Protein AF-A0A658NNI3-F1 (afdb_monomer_lite)

Structure (mmCIF, N/CA/C/O backbone):
data_AF-A0A658NNI3-F1
#
_entry.id   AF-A0A658NNI3-F1
#
loop_
_atom_site.group_PDB
_atom_site.id
_atom_site.type_symbol
_atom_site.label_atom_id
_atom_site.label_alt_id
_atom_site.label_comp_id
_atom_site.label_asym_id
_atom_site.label_entity_id
_atom_site.label_seq_id
_atom_site.pdbx_PDB_ins_code
_atom_site.Cartn_x
_atom_site.Cartn_y
_atom_site.Cartn_z
_atom_site.occupancy
_atom_site.B_iso_or_equiv
_atom_site.auth_seq_id
_atom_site.auth_comp_id
_atom_site.auth_asym_id
_atom_site.auth_atom_id
_atom_site.pdbx_PDB_model_num
ATOM 1 N N . ASN A 1 1 ? -27.980 -1.060 13.198 1.00 40.25 1 ASN A N 1
ATOM 2 C CA . ASN A 1 1 ? -27.308 -2.366 13.330 1.00 40.25 1 ASN A CA 1
ATOM 3 C C . ASN A 1 1 ? -26.743 -2.713 11.956 1.00 40.25 1 ASN A C 1
ATOM 5 O O . ASN A 1 1 ? -27.451 -3.328 11.170 1.00 40.25 1 ASN A O 1
ATOM 9 N N . LEU A 1 2 ? -25.571 -2.174 11.594 1.00 48.50 2 LEU A N 1
ATOM 10 C CA . LEU A 1 2 ? -24.891 -2.568 10.353 1.00 48.50 2 LEU A CA 1
ATOM 11 C C . LEU A 1 2 ? -24.102 -3.843 10.660 1.00 48.50 2 LEU A C 1
ATOM 13 O O . LEU A 1 2 ? -23.352 -3.877 11.632 1.00 48.50 2 LEU A O 1
ATOM 17 N N . ALA A 1 3 ? -24.319 -4.894 9.873 1.00 49.25 3 ALA A N 1
ATOM 18 C CA . ALA A 1 3 ? -23.484 -6.088 9.916 1.00 49.25 3 ALA A CA 1
ATOM 19 C C . ALA A 1 3 ? -22.019 -5.704 9.622 1.00 49.25 3 ALA A C 1
ATOM 21 O O . ALA A 1 3 ? -21.806 -4.763 8.853 1.00 49.25 3 ALA A O 1
ATOM 22 N N . PRO A 1 4 ? -21.017 -6.396 10.199 1.00 53.72 4 PRO A N 1
ATOM 23 C CA . PRO A 1 4 ? -19.621 -6.123 9.879 1.00 53.72 4 PRO A CA 1
ATOM 24 C C . PRO A 1 4 ? -19.417 -6.277 8.370 1.00 53.72 4 PRO A C 1
ATOM 26 O O . PRO A 1 4 ? -19.784 -7.306 7.793 1.00 53.72 4 PRO A O 1
ATOM 29 N N . ALA A 1 5 ? -18.873 -5.238 7.734 1.00 54.84 5 ALA A N 1
ATOM 30 C CA . ALA A 1 5 ? -18.475 -5.293 6.340 1.00 54.84 5 ALA A CA 1
ATOM 31 C C . ALA A 1 5 ? -17.402 -6.379 6.217 1.00 54.84 5 ALA A C 1
ATOM 33 O O . ALA A 1 5 ? -16.273 -6.235 6.677 1.00 54.84 5 ALA A O 1
ATOM 34 N N . THR A 1 6 ? -17.778 -7.524 5.657 1.00 56.75 6 THR A N 1
ATOM 35 C CA . THR A 1 6 ? -16.796 -8.524 5.258 1.00 56.75 6 THR A CA 1
ATOM 36 C C . THR A 1 6 ? -16.121 -7.965 4.019 1.00 56.75 6 THR A C 1
ATOM 38 O O . THR A 1 6 ? -16.785 -7.742 3.004 1.00 56.75 6 THR A O 1
ATOM 41 N N . ALA A 1 7 ? -14.822 -7.669 4.119 1.00 57.47 7 ALA A N 1
ATOM 42 C CA . ALA A 1 7 ? -14.037 -7.220 2.978 1.00 57.47 7 ALA A CA 1
ATOM 43 C C . ALA A 1 7 ? -14.260 -8.218 1.839 1.00 57.47 7 ALA A C 1
ATOM 45 O O . ALA A 1 7 ? -13.946 -9.405 1.965 1.00 57.47 7 ALA A O 1
ATOM 46 N N . ARG A 1 8 ? -14.890 -7.766 0.752 1.00 58.84 8 ARG A N 1
ATOM 47 C CA . ARG A 1 8 ? -15.158 -8.644 -0.381 1.00 58.84 8 ARG A CA 1
ATOM 48 C C . ARG A 1 8 ? -13.802 -8.956 -1.009 1.00 58.84 8 ARG A C 1
ATOM 50 O O . ARG A 1 8 ? -13.132 -8.003 -1.405 1.00 58.84 8 ARG A O 1
ATOM 57 N N . PRO A 1 9 ? -13.386 -10.231 -1.118 1.00 58.91 9 PRO A N 1
ATOM 58 C CA . PRO A 1 9 ? -12.117 -10.539 -1.747 1.00 58.91 9 PRO A CA 1
ATOM 59 C C . PRO A 1 9 ? -12.159 -10.018 -3.183 1.00 58.91 9 PRO A C 1
ATOM 61 O O . PRO A 1 9 ? -12.936 -10.489 -4.018 1.00 58.91 9 PRO A O 1
ATOM 64 N N . VAL A 1 10 ? -11.368 -8.982 -3.444 1.00 63.19 10 VAL A N 1
ATOM 65 C CA . VAL A 1 10 ? -11.050 -8.548 -4.797 1.00 63.19 10 VAL A CA 1
ATOM 66 C C . VAL A 1 10 ? -10.084 -9.585 -5.342 1.00 63.19 10 VAL A C 1
ATOM 68 O O . VAL A 1 10 ? -9.109 -9.942 -4.681 1.00 63.19 10 VAL A O 1
ATOM 71 N N . ALA A 1 11 ? -10.391 -10.116 -6.527 1.00 66.50 11 ALA A N 1
ATOM 72 C CA . ALA A 1 11 ? -9.442 -10.954 -7.240 1.00 66.50 11 ALA A CA 1
ATOM 73 C C . ALA A 1 11 ? -8.116 -10.193 -7.332 1.00 66.50 11 ALA A C 1
ATOM 75 O O . ALA A 1 11 ? -8.123 -9.015 -7.697 1.00 66.50 11 ALA A O 1
ATOM 76 N N . ALA A 1 12 ? -7.013 -10.847 -6.960 1.00 66.62 12 ALA A N 1
ATOM 77 C CA . ALA A 1 12 ? -5.703 -10.217 -7.003 1.00 66.62 12 ALA A CA 1
ATOM 78 C C . ALA A 1 12 ? -5.498 -9.596 -8.397 1.00 66.62 12 ALA A C 1
ATOM 80 O O . ALA A 1 12 ? -5.748 -10.281 -9.397 1.00 66.62 12 ALA A O 1
ATOM 81 N N . PRO A 1 13 ? -5.117 -8.310 -8.482 1.00 70.88 13 PRO A N 1
ATOM 82 C CA . PRO A 1 13 ? -4.929 -7.663 -9.769 1.00 70.88 13 PRO A CA 1
ATOM 83 C C . PRO A 1 13 ? -3.857 -8.412 -10.565 1.00 70.88 13 PRO A C 1
ATOM 85 O O . PRO A 1 13 ? -2.870 -8.894 -10.004 1.00 70.88 13 PRO A O 1
ATOM 88 N N . GLU A 1 14 ? -4.046 -8.523 -11.880 1.00 80.94 14 GLU A N 1
ATOM 89 C CA . GLU A 1 14 ? -3.029 -9.138 -12.728 1.00 80.94 14 GLU A CA 1
ATOM 90 C C . GLU A 1 14 ? -1.737 -8.318 -12.680 1.00 80.94 14 GLU A C 1
ATOM 92 O O . GLU A 1 14 ? -1.739 -7.107 -12.901 1.00 80.94 14 GLU A O 1
ATOM 97 N N . VAL A 1 15 ? -0.611 -8.992 -12.438 1.00 83.88 15 VAL A N 1
ATOM 98 C CA . VAL A 1 15 ? 0.709 -8.359 -12.497 1.00 83.88 15 VAL A CA 1
ATOM 99 C C . VAL A 1 15 ? 1.003 -7.963 -13.953 1.00 83.88 15 VAL A C 1
ATOM 101 O O . VAL A 1 15 ? 1.050 -8.855 -14.820 1.00 83.88 15 VAL A O 1
ATOM 104 N N . PRO A 1 16 ? 1.251 -6.668 -14.246 1.00 84.94 16 PRO A N 1
ATOM 105 C CA . PRO A 1 16 ? 1.592 -6.213 -15.590 1.00 84.94 16 PRO A CA 1
ATOM 106 C C . PRO A 1 16 ? 2.805 -6.962 -16.135 1.00 84.94 16 PRO A C 1
ATOM 108 O O . PRO A 1 16 ? 3.771 -7.191 -15.406 1.00 84.94 16 PRO A O 1
ATOM 111 N N . ALA A 1 17 ? 2.787 -7.321 -17.423 1.00 85.44 17 ALA A N 1
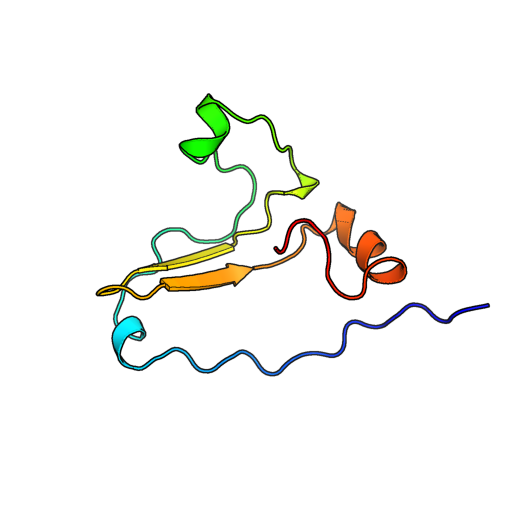ATOM 112 C CA . ALA A 1 17 ? 3.849 -8.121 -18.040 1.00 85.44 17 ALA A CA 1
ATOM 113 C C . ALA A 1 17 ? 5.254 -7.528 -17.816 1.00 85.44 17 ALA A C 1
ATOM 115 O O . ALA A 1 17 ? 6.186 -8.267 -17.511 1.00 85.44 17 ALA A O 1
ATOM 116 N N . ALA A 1 18 ? 5.386 -6.198 -17.859 1.00 86.50 18 ALA A N 1
ATOM 117 C CA . ALA A 1 18 ? 6.642 -5.481 -17.623 1.00 86.50 18 ALA A CA 1
ATOM 118 C C . ALA A 1 18 ? 7.229 -5.666 -16.205 1.00 86.50 18 ALA A C 1
ATOM 120 O O . ALA A 1 18 ? 8.434 -5.477 -16.001 1.00 86.50 18 ALA A O 1
ATOM 121 N N . LEU A 1 19 ? 6.390 -6.041 -15.234 1.00 87.94 19 LEU A N 1
ATOM 122 C CA . LEU A 1 19 ? 6.737 -6.199 -13.820 1.00 87.94 19 LEU A CA 1
ATOM 123 C C . LEU A 1 19 ? 6.826 -7.665 -13.367 1.00 87.94 19 LEU A C 1
ATOM 125 O O . LEU A 1 19 ? 7.280 -7.921 -12.249 1.00 87.94 19 LEU A O 1
ATOM 129 N N . ARG A 1 20 ? 6.42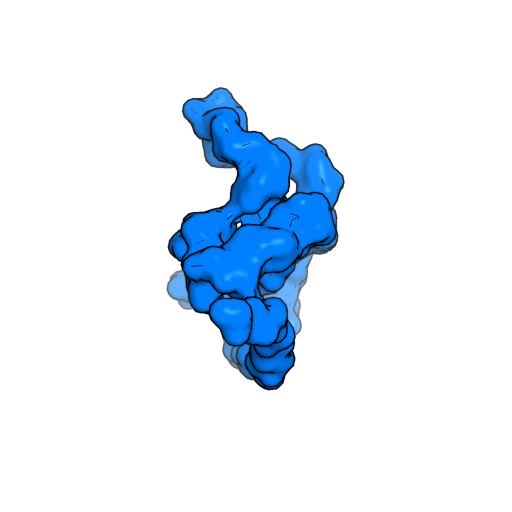6 -8.634 -14.202 1.00 87.12 20 ARG A N 1
ATOM 130 C CA . ARG A 1 20 ? 6.345 -10.060 -13.818 1.00 87.12 20 ARG A CA 1
ATOM 131 C C . ARG A 1 20 ? 7.687 -10.647 -13.390 1.00 87.12 20 ARG A C 1
ATOM 133 O O . ARG A 1 20 ? 7.756 -11.283 -12.341 1.00 87.12 20 ARG A O 1
ATOM 140 N N . ASP A 1 21 ? 8.744 -10.340 -14.131 1.00 87.12 21 ASP A N 1
ATOM 141 C CA . ASP A 1 21 ? 10.095 -10.849 -13.857 1.00 87.12 21 ASP A CA 1
ATOM 142 C C . ASP A 1 21 ? 10.917 -9.899 -12.971 1.00 87.12 21 ASP A C 1
ATOM 144 O O . ASP A 1 21 ? 12.107 -10.116 -12.736 1.00 87.12 21 ASP A O 1
ATOM 148 N N . ARG A 1 22 ? 10.305 -8.809 -12.483 1.00 85.44 22 ARG A N 1
ATOM 149 C CA . ARG A 1 22 ? 10.986 -7.848 -11.613 1.00 85.44 22 ARG A CA 1
ATOM 150 C C . ARG A 1 22 ? 11.048 -8.386 -10.184 1.00 85.44 22 ARG A C 1
ATOM 152 O O . ARG A 1 22 ? 10.038 -8.888 -9.686 1.00 85.44 22 ARG A O 1
ATOM 159 N N . PRO A 1 23 ? 12.201 -8.254 -9.504 1.00 83.56 23 PRO A N 1
ATOM 160 C CA . PRO A 1 23 ? 12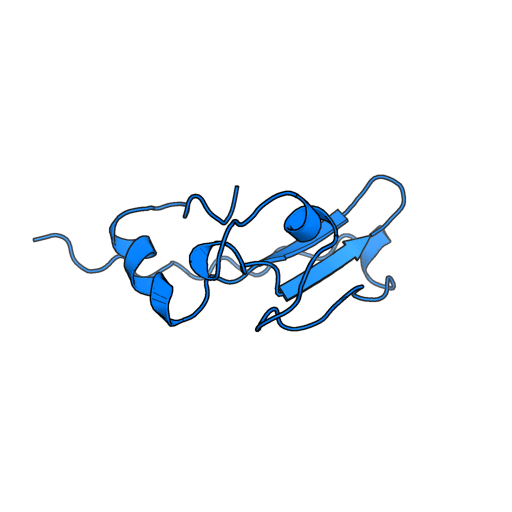.312 -8.648 -8.112 1.00 83.56 23 PRO A CA 1
ATOM 161 C C . PRO A 1 23 ? 11.395 -7.777 -7.254 1.00 83.56 23 PRO A C 1
ATOM 163 O O . PRO A 1 23 ? 11.268 -6.570 -7.478 1.00 83.56 23 PRO A O 1
ATOM 166 N N . VAL A 1 24 ? 10.775 -8.396 -6.255 1.00 83.69 24 VAL A N 1
ATOM 167 C CA . VAL A 1 24 ? 10.074 -7.664 -5.205 1.00 83.69 24 VAL A CA 1
ATOM 168 C C . VAL A 1 24 ? 11.140 -7.004 -4.328 1.00 83.69 24 VAL A C 1
ATOM 170 O O . VAL A 1 24 ? 12.008 -7.685 -3.784 1.00 83.69 24 VAL A O 1
ATOM 173 N N . ALA A 1 25 ? 11.105 -5.677 -4.229 1.00 77.00 25 ALA A N 1
ATOM 174 C CA . ALA A 1 25 ? 12.128 -4.886 -3.548 1.00 77.00 25 ALA A CA 1
ATOM 175 C C . ALA A 1 25 ? 12.179 -5.149 -2.032 1.00 77.00 25 ALA A C 1
ATOM 177 O O . ALA A 1 25 ? 13.230 -4.990 -1.414 1.00 77.00 25 ALA A O 1
ATOM 178 N N . PHE A 1 26 ? 11.061 -5.563 -1.432 1.00 70.94 26 PHE A N 1
ATOM 179 C CA . PHE A 1 26 ? 10.947 -5.914 -0.017 1.00 70.94 26 PHE A CA 1
ATOM 180 C C . PHE A 1 26 ? 9.744 -6.851 0.205 1.00 70.94 26 PHE A C 1
ATOM 182 O O . PHE A 1 26 ? 8.750 -6.705 -0.486 1.00 70.94 26 PHE A O 1
ATOM 189 N N . GLY A 1 27 ? 9.845 -7.833 1.112 1.00 61.41 27 GLY A N 1
ATOM 190 C CA . GLY A 1 27 ? 8.731 -8.733 1.495 1.00 61.41 27 GLY A CA 1
ATOM 191 C C . GLY A 1 27 ? 8.013 -8.267 2.769 1.00 61.41 27 GLY A C 1
ATOM 192 O O . GLY A 1 27 ? 8.407 -7.246 3.298 1.00 61.41 27 GLY A O 1
ATOM 193 N N . THR A 1 28 ? 7.015 -8.996 3.282 1.00 56.50 28 THR A N 1
ATOM 194 C CA . THR A 1 28 ? 6.120 -8.664 4.431 1.00 56.50 28 THR A CA 1
ATOM 195 C C . THR A 1 28 ? 6.556 -7.527 5.376 1.00 56.50 28 THR A C 1
ATOM 197 O O . THR A 1 28 ? 7.681 -7.538 5.897 1.00 56.50 28 THR A O 1
ATOM 200 N N . SER A 1 29 ? 5.643 -6.585 5.618 1.00 56.12 29 SER A N 1
ATOM 201 C CA . SER A 1 29 ? 5.873 -5.233 6.158 1.00 56.12 29 SER A CA 1
ATOM 202 C C . SER A 1 29 ? 6.441 -5.131 7.581 1.00 56.12 29 SER A C 1
ATOM 204 O O . SER A 1 29 ? 7.188 -4.197 7.863 1.00 56.12 29 SER A O 1
ATOM 206 N N . ALA A 1 30 ? 6.173 -6.105 8.457 1.00 56.34 30 ALA A N 1
ATOM 207 C CA . ALA A 1 30 ? 6.313 -5.929 9.906 1.00 56.34 30 ALA A CA 1
ATOM 208 C C . ALA A 1 30 ? 7.662 -5.328 10.374 1.00 56.34 30 ALA A C 1
ATOM 210 O O . ALA A 1 30 ? 8.683 -6.019 10.469 1.00 56.34 30 ALA A O 1
ATOM 211 N N . GLY A 1 31 ? 7.627 -4.043 10.755 1.00 56.97 31 GLY A N 1
ATOM 212 C CA . GLY A 1 31 ? 8.693 -3.367 11.504 1.00 56.97 31 GLY A CA 1
ATOM 213 C C . GLY A 1 31 ? 9.833 -2.785 10.665 1.00 56.97 31 GLY A C 1
ATOM 214 O O . GLY A 1 31 ? 10.937 -2.590 11.187 1.00 56.97 31 GLY A O 1
ATOM 215 N N . ARG A 1 32 ? 9.609 -2.514 9.376 1.00 65.56 32 ARG A N 1
ATOM 216 C CA . ARG A 1 32 ? 10.632 -1.927 8.501 1.00 65.56 32 ARG A CA 1
ATOM 217 C C . ARG A 1 32 ? 10.625 -0.399 8.599 1.00 65.56 32 ARG A C 1
ATOM 219 O O . ARG A 1 32 ? 9.569 0.201 8.658 1.00 65.56 32 ARG A O 1
ATOM 226 N N . ARG A 1 33 ? 11.814 0.223 8.595 1.00 64.19 33 ARG A N 1
ATOM 227 C CA . ARG A 1 33 ? 11.953 1.685 8.489 1.00 64.19 33 ARG A CA 1
ATOM 228 C C . ARG A 1 33 ? 12.235 2.098 7.058 1.00 64.19 33 ARG A C 1
ATOM 230 O O . ARG A 1 33 ? 13.348 1.898 6.567 1.00 64.19 33 ARG A O 1
ATOM 237 N N . MET A 1 34 ? 11.249 2.691 6.406 1.00 69.12 34 MET A N 1
ATOM 238 C CA . MET A 1 34 ? 11.416 3.285 5.086 1.00 69.12 34 MET A CA 1
ATOM 239 C C . MET A 1 34 ? 12.214 4.601 5.174 1.00 69.12 34 MET A C 1
ATOM 241 O O . MET A 1 34 ? 12.151 5.289 6.195 1.00 69.12 34 MET A O 1
ATOM 245 N N . PRO A 1 35 ? 12.950 5.017 4.123 1.00 68.88 35 PRO A N 1
ATOM 246 C CA . PRO A 1 35 ? 13.652 6.306 4.112 1.00 68.88 35 PRO A CA 1
ATOM 247 C C . PRO A 1 35 ? 12.744 7.500 4.446 1.00 68.88 35 PRO A C 1
ATOM 249 O O . PRO A 1 35 ? 13.175 8.454 5.090 1.00 68.88 35 PRO A O 1
ATOM 252 N N . GLN A 1 36 ? 11.470 7.422 4.056 1.00 67.25 36 GLN A N 1
ATOM 253 C CA . GLN A 1 36 ? 10.438 8.412 4.359 1.00 67.25 36 GLN A CA 1
ATOM 254 C C . GLN A 1 36 ? 10.216 8.567 5.872 1.00 67.25 36 GLN A C 1
ATOM 256 O O . GLN A 1 36 ? 9.948 9.671 6.346 1.00 67.25 36 GLN A O 1
ATOM 261 N N . GLU A 1 37 ? 10.402 7.500 6.652 1.00 70.88 37 GLU A N 1
ATOM 262 C CA . GLU A 1 37 ? 10.205 7.520 8.102 1.00 70.88 37 GLU A CA 1
ATOM 263 C C . GLU A 1 37 ? 11.301 8.258 8.869 1.00 70.88 37 GLU A C 1
ATOM 265 O O . GLU A 1 37 ? 11.128 8.596 10.043 1.00 70.88 37 GLU A O 1
ATOM 270 N N . ALA A 1 38 ? 12.428 8.554 8.214 1.00 73.12 38 ALA A N 1
ATOM 271 C CA . ALA A 1 38 ? 13.455 9.415 8.791 1.00 73.12 38 ALA A CA 1
ATOM 272 C C . ALA A 1 38 ? 12.906 10.820 9.093 1.00 73.12 38 ALA A C 1
ATOM 274 O O . ALA A 1 38 ? 13.342 11.457 10.050 1.00 73.12 38 ALA A O 1
ATOM 275 N N . ASN A 1 39 ? 11.921 11.269 8.307 1.00 77.94 39 ASN A N 1
ATOM 276 C CA . ASN A 1 39 ? 11.323 12.598 8.416 1.00 77.94 39 ASN A CA 1
ATOM 277 C C . ASN A 1 39 ? 9.841 12.565 8.829 1.00 77.94 39 ASN A C 1
ATOM 279 O O . ASN A 1 39 ? 9.308 13.593 9.241 1.00 77.94 39 ASN A O 1
ATOM 283 N N . LEU A 1 40 ? 9.171 11.410 8.737 1.00 78.38 40 LEU A N 1
ATOM 284 C CA . LEU A 1 40 ? 7.737 11.254 9.001 1.00 78.38 40 LEU A CA 1
ATOM 28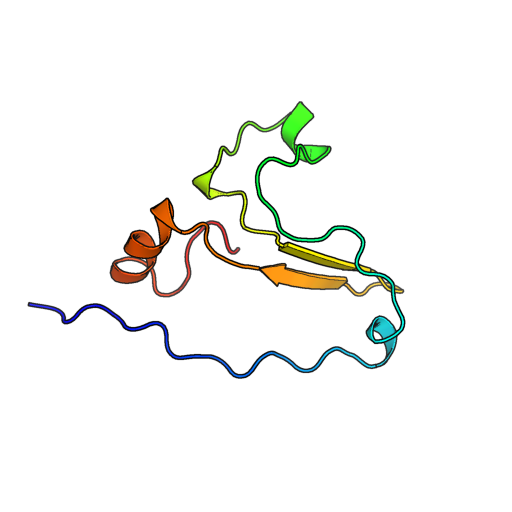5 C C . LEU A 1 40 ? 7.480 10.084 9.955 1.00 78.38 40 LEU A C 1
ATOM 287 O O . LEU A 1 40 ? 7.801 8.939 9.668 1.00 78.38 40 LEU A O 1
ATOM 291 N N . ARG A 1 41 ? 6.851 10.345 11.102 1.00 77.62 41 ARG A N 1
ATOM 292 C CA . ARG A 1 41 ? 6.451 9.286 12.041 1.00 77.62 41 ARG A CA 1
ATOM 293 C C . ARG A 1 41 ? 5.003 8.887 11.785 1.00 77.62 41 ARG A C 1
ATOM 295 O O . ARG A 1 41 ? 4.125 9.300 12.533 1.00 77.62 41 ARG A O 1
ATOM 302 N N . PHE A 1 42 ? 4.760 8.113 10.729 1.00 79.19 42 PHE A N 1
ATOM 303 C CA . PHE A 1 42 ? 3.409 7.632 10.418 1.00 79.19 42 PHE A CA 1
ATOM 304 C C . PHE A 1 42 ? 2.884 6.672 11.499 1.00 79.19 42 PHE A C 1
ATOM 306 O O . PHE A 1 42 ? 1.775 6.835 11.995 1.00 79.19 42 PHE A O 1
ATOM 313 N N . GLY A 1 43 ? 3.718 5.724 11.939 1.00 85.31 43 GLY A N 1
ATOM 314 C CA . GLY A 1 43 ? 3.363 4.739 12.962 1.00 85.31 43 GLY A CA 1
ATOM 315 C C . GLY A 1 43 ? 2.735 3.459 12.391 1.00 85.31 43 GLY A C 1
ATOM 316 O O . GLY A 1 43 ? 2.478 3.371 11.193 1.00 85.31 43 GLY A O 1
ATOM 317 N N . PRO A 1 44 ? 2.474 2.454 13.248 1.00 85.19 44 PRO A N 1
ATOM 318 C CA . PRO A 1 44 ? 2.172 1.082 12.823 1.00 85.19 44 PRO A CA 1
ATOM 319 C C . PRO A 1 44 ? 0.879 0.938 12.011 1.00 85.19 44 PRO A C 1
ATOM 321 O O . PRO A 1 44 ? 0.744 -0.016 11.259 1.00 85.19 44 PRO A O 1
ATOM 324 N N . ARG A 1 45 ? -0.064 1.884 12.118 1.00 87.81 45 ARG A N 1
ATOM 325 C CA . ARG A 1 45 ? -1.304 1.884 11.320 1.00 87.81 45 ARG A CA 1
ATOM 326 C C . ARG A 1 45 ? -1.061 2.145 9.822 1.00 87.81 45 ARG A C 1
ATOM 328 O O . ARG A 1 45 ? -1.901 1.785 9.006 1.00 87.81 45 ARG A O 1
ATOM 335 N N . TRP A 1 46 ? 0.076 2.738 9.460 1.00 87.38 46 TRP A N 1
ATOM 336 C CA . TRP A 1 46 ? 0.455 3.039 8.073 1.00 87.38 46 TRP A CA 1
ATOM 337 C C . TRP A 1 46 ? 1.494 2.059 7.506 1.00 87.38 46 TRP A C 1
ATOM 339 O O . TRP A 1 46 ? 1.947 2.243 6.380 1.00 87.38 46 TRP A O 1
ATOM 349 N N . ASP A 1 47 ? 1.858 1.009 8.251 1.00 86.00 47 ASP A N 1
ATOM 350 C CA . ASP A 1 47 ? 2.792 -0.039 7.806 1.00 86.00 47 ASP A CA 1
ATOM 351 C C . ASP A 1 47 ? 2.087 -1.066 6.898 1.00 86.00 47 ASP A C 1
ATOM 353 O O . ASP A 1 47 ? 2.020 -2.259 7.194 1.00 86.00 47 ASP A O 1
ATOM 357 N N . VAL A 1 48 ? 1.469 -0.573 5.818 1.00 87.38 48 VAL A N 1
ATOM 358 C CA . VAL A 1 48 ? 0.573 -1.363 4.956 1.00 87.38 48 VAL A CA 1
ATOM 359 C C . VAL A 1 48 ? 1.266 -2.022 3.763 1.00 87.38 48 VAL A C 1
ATOM 361 O O . VAL A 1 48 ? 0.631 -2.721 2.984 1.00 87.38 48 VAL A O 1
ATOM 364 N N . LEU A 1 49 ? 2.551 -1.741 3.547 1.00 85.81 49 LEU A N 1
ATOM 365 C CA . LEU A 1 49 ? 3.251 -2.059 2.307 1.00 85.81 49 LEU A CA 1
ATOM 366 C C . LEU A 1 49 ? 4.051 -3.364 2.441 1.00 85.81 49 LEU A C 1
ATOM 368 O O . LEU A 1 49 ? 5.148 -3.380 3.000 1.00 85.81 49 LEU A O 1
ATOM 372 N N . ASP A 1 50 ? 3.518 -4.452 1.887 1.00 85.81 50 ASP A N 1
ATOM 373 C CA . ASP A 1 50 ? 4.125 -5.787 1.947 1.00 85.81 50 ASP A CA 1
ATOM 374 C C . ASP A 1 50 ? 5.143 -6.041 0.843 1.00 85.81 50 ASP A C 1
ATOM 376 O O . ASP A 1 50 ? 6.107 -6.779 1.050 1.00 85.81 50 ASP A O 1
ATOM 380 N N . GLY A 1 51 ? 4.932 -5.440 -0.326 1.00 86.44 51 GLY A N 1
ATOM 381 C CA . GLY A 1 51 ? 5.766 -5.682 -1.492 1.00 86.44 51 GLY A CA 1
ATOM 382 C C . GLY A 1 51 ? 5.697 -4.570 -2.516 1.00 86.44 51 GLY A C 1
ATOM 383 O O . GLY A 1 51 ? 4.690 -3.884 -2.648 1.00 86.44 51 GLY A O 1
ATOM 384 N N . LEU A 1 52 ? 6.791 -4.380 -3.251 1.00 88.19 52 LEU A N 1
ATOM 385 C CA . LEU A 1 52 ? 6.846 -3.423 -4.349 1.00 88.19 52 LEU A CA 1
ATOM 386 C C . LEU A 1 52 ? 7.716 -3.953 -5.477 1.00 88.19 52 LEU A C 1
ATOM 388 O O . LEU A 1 52 ? 8.878 -4.309 -5.276 1.00 88.19 52 LEU A O 1
ATOM 392 N N . ARG A 1 53 ? 7.161 -3.953 -6.682 1.00 90.88 53 ARG A N 1
ATOM 393 C CA . ARG A 1 53 ? 7.883 -4.180 -7.933 1.00 90.88 53 ARG A CA 1
ATOM 394 C C . ARG A 1 53 ? 7.989 -2.853 -8.659 1.00 90.88 53 ARG A C 1
ATOM 396 O O . ARG A 1 53 ? 6.984 -2.175 -8.848 1.00 90.88 53 ARG A O 1
ATOM 403 N N . LEU A 1 54 ? 9.197 -2.502 -9.081 1.00 89.19 54 LEU A N 1
ATOM 404 C CA . LEU A 1 54 ? 9.477 -1.274 -9.820 1.00 89.19 54 LEU A CA 1
ATOM 405 C C . LEU A 1 54 ? 9.927 -1.614 -11.242 1.00 89.19 54 LEU A C 1
ATOM 407 O O . LEU A 1 54 ? 10.727 -2.529 -11.463 1.00 89.19 54 LEU A O 1
ATOM 411 N N . GLY A 1 55 ? 9.405 -0.866 -12.205 1.00 86.00 55 GLY A N 1
ATOM 412 C CA . GLY A 1 55 ? 9.692 -0.992 -13.626 1.00 86.00 55 GLY A CA 1
ATOM 413 C C . GLY A 1 55 ? 9.933 0.365 -14.271 1.00 86.00 55 GLY A C 1
ATOM 414 O O . GLY A 1 55 ? 10.109 1.383 -13.603 1.00 86.00 55 GLY A O 1
ATOM 415 N N . ASN A 1 56 ? 9.968 0.377 -15.601 1.00 85.88 56 ASN A N 1
ATOM 416 C CA . ASN A 1 56 ? 10.245 1.586 -16.366 1.00 85.88 56 ASN A CA 1
ATOM 417 C C . ASN A 1 56 ? 9.035 2.537 -16.359 1.00 85.88 56 ASN A C 1
ATOM 419 O O . ASN A 1 56 ? 8.199 2.470 -17.253 1.00 85.88 56 ASN A O 1
ATOM 423 N N . GLY A 1 57 ? 8.945 3.396 -15.340 1.00 88.81 57 GLY A N 1
ATOM 424 C CA . GLY A 1 57 ? 7.830 4.335 -15.156 1.00 88.81 57 GLY A CA 1
ATOM 425 C C . GLY A 1 57 ? 6.574 3.717 -14.533 1.00 88.81 57 GLY A C 1
ATOM 426 O O . GLY A 1 57 ? 5.553 4.389 -14.439 1.00 88.81 57 GLY A O 1
ATOM 427 N N . GLU A 1 58 ? 6.650 2.464 -14.085 1.00 89.06 58 GLU A N 1
ATOM 428 C CA . GLU A 1 58 ? 5.536 1.722 -13.493 1.00 89.06 58 GLU A CA 1
ATOM 429 C C . GLU A 1 58 ? 5.947 1.113 -12.151 1.00 89.06 58 GLU A C 1
ATOM 431 O O . GLU A 1 58 ? 7.111 0.754 -11.942 1.00 89.06 58 GLU A O 1
ATOM 436 N N . ALA A 1 59 ? 4.976 0.956 -11.255 1.00 88.62 59 ALA A N 1
ATOM 437 C CA . ALA A 1 59 ? 5.151 0.288 -9.977 1.00 88.62 59 ALA A CA 1
ATOM 438 C C . ALA A 1 59 ? 3.922 -0.570 -9.658 1.00 88.62 59 ALA A C 1
ATOM 440 O O . ALA A 1 59 ? 2.798 -0.176 -9.965 1.00 88.62 59 ALA A O 1
ATOM 441 N N . LEU A 1 60 ? 4.135 -1.720 -9.020 1.00 90.12 60 LEU A N 1
ATOM 442 C CA . LEU A 1 60 ? 3.069 -2.543 -8.452 1.00 90.12 60 LEU A CA 1
ATOM 443 C C . LEU A 1 60 ? 3.351 -2.763 -6.971 1.00 90.12 60 LEU A C 1
ATOM 445 O O . LEU A 1 60 ? 4.377 -3.355 -6.632 1.00 90.12 60 LEU A O 1
ATOM 449 N N . ALA A 1 61 ? 2.445 -2.287 -6.121 1.00 88.69 61 ALA A N 1
ATOM 450 C CA . ALA A 1 61 ? 2.498 -2.464 -4.677 1.00 88.69 61 ALA A CA 1
ATOM 451 C C . ALA A 1 61 ? 1.536 -3.571 -4.226 1.00 88.69 61 ALA A C 1
ATOM 453 O O . ALA A 1 61 ? 0.398 -3.642 -4.689 1.00 88.69 61 ALA A O 1
ATOM 454 N N . GLU A 1 62 ? 2.000 -4.408 -3.306 1.00 86.69 62 GLU A N 1
ATOM 455 C CA . GLU A 1 62 ? 1.192 -5.361 -2.551 1.00 86.69 62 GLU A CA 1
ATOM 456 C C . GLU A 1 62 ? 0.937 -4.740 -1.179 1.00 86.69 62 GLU A C 1
ATOM 458 O O . GLU A 1 62 ? 1.887 -4.414 -0.462 1.00 86.69 62 GLU A O 1
ATOM 463 N N . LEU A 1 63 ? -0.337 -4.512 -0.857 1.00 86.69 63 LEU A N 1
ATOM 464 C CA . LEU A 1 63 ? -0.750 -3.815 0.354 1.00 86.69 63 LEU A CA 1
ATOM 465 C C . LEU A 1 63 ? -1.625 -4.716 1.226 1.00 86.69 63 LEU A C 1
ATOM 467 O O . LEU A 1 63 ? -2.553 -5.353 0.720 1.00 86.69 63 LEU A O 1
ATOM 471 N N . SER A 1 64 ? -1.388 -4.705 2.532 1.00 86.06 64 SER A N 1
ATOM 472 C CA . SER A 1 64 ? -2.266 -5.318 3.524 1.00 86.06 64 SER A CA 1
ATOM 473 C C . SER A 1 64 ? -2.417 -4.409 4.736 1.00 86.06 64 SER A C 1
ATOM 475 O O . SER A 1 64 ? -1.509 -3.675 5.113 1.00 86.06 64 SER A O 1
ATOM 477 N N . LEU A 1 65 ? -3.599 -4.425 5.349 1.00 87.88 65 LEU A N 1
ATOM 478 C CA . LEU A 1 65 ? -3.802 -3.708 6.599 1.00 87.88 65 LEU A CA 1
ATOM 479 C C . LEU A 1 65 ? -3.249 -4.571 7.742 1.00 87.88 65 LEU A C 1
ATOM 481 O O . LEU A 1 65 ? -3.637 -5.739 7.827 1.00 87.88 65 LEU A O 1
ATOM 485 N N . PRO A 1 66 ? -2.383 -4.044 8.630 1.00 87.25 66 PRO A N 1
ATOM 486 C CA . PRO A 1 66 ? -1.878 -4.841 9.737 1.00 87.25 66 PRO A CA 1
ATOM 487 C C . PRO A 1 66 ? -3.028 -5.347 10.609 1.00 87.25 66 PRO A C 1
ATOM 489 O O . PRO A 1 66 ? -3.957 -4.595 10.913 1.00 87.25 66 PRO A O 1
ATOM 492 N N . GLU A 1 67 ? -2.933 -6.606 11.047 1.00 87.75 67 GLU A N 1
ATOM 493 C CA . GLU A 1 67 ? -3.996 -7.326 11.767 1.00 87.75 67 GLU A CA 1
ATOM 494 C C . GLU A 1 67 ? -4.688 -6.501 12.875 1.00 87.75 67 GLU A C 1
ATOM 496 O O . GLU A 1 67 ? -5.922 -6.484 12.908 1.00 87.75 67 GLU A O 1
ATOM 501 N N . PRO A 1 68 ? -3.963 -5.740 13.733 1.00 89.75 68 PRO A N 1
ATOM 502 C CA . PRO A 1 68 ? -4.588 -4.946 14.794 1.00 89.75 68 PRO A CA 1
ATOM 503 C C . PRO A 1 68 ? -5.523 -3.826 14.312 1.00 89.75 68 PRO A C 1
ATOM 505 O O . PRO A 1 68 ? -6.297 -3.310 15.115 1.00 89.75 68 PRO A O 1
ATOM 508 N N . PHE A 1 69 ? -5.438 -3.422 13.042 1.00 89.50 69 PHE A N 1
ATOM 509 C CA . PHE A 1 69 ? -6.203 -2.310 12.468 1.00 89.50 69 PHE A CA 1
ATOM 510 C C . PHE A 1 69 ? -7.291 -2.769 11.494 1.00 89.50 69 PHE A C 1
ATOM 512 O O . PHE A 1 69 ? -8.025 -1.939 10.975 1.00 89.50 69 PHE A O 1
ATOM 519 N N . THR A 1 70 ? -7.465 -4.076 11.281 1.00 87.12 70 THR A N 1
ATOM 520 C CA . THR A 1 70 ? -8.517 -4.637 10.406 1.00 87.12 70 THR A CA 1
ATOM 521 C C . THR A 1 70 ? -9.932 -4.178 10.773 1.00 87.12 70 THR A C 1
ATOM 523 O O . THR A 1 70 ? -10.787 -4.074 9.897 1.00 87.12 70 THR A O 1
ATOM 526 N N . GLY A 1 71 ? -10.172 -3.831 12.043 1.00 88.38 71 GLY A N 1
ATOM 527 C CA . GLY A 1 71 ? -11.433 -3.249 12.511 1.0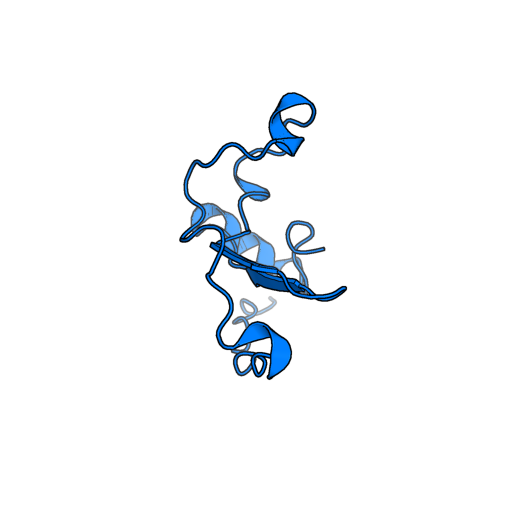0 88.38 71 GLY A CA 1
ATOM 528 C C . GLY A 1 71 ? -11.792 -1.907 11.859 1.00 88.38 71 GLY A C 1
ATOM 529 O O . GLY A 1 71 ? -12.977 -1.595 11.753 1.00 88.38 71 GLY A O 1
ATOM 530 N N . ASP A 1 72 ? -10.807 -1.158 11.353 1.00 89.56 72 ASP A N 1
ATOM 531 C CA . ASP A 1 72 ? -11.028 0.123 10.674 1.00 89.56 72 ASP A CA 1
ATOM 532 C C . ASP A 1 72 ? -11.828 -0.084 9.359 1.00 89.56 72 ASP A C 1
ATOM 534 O O . ASP A 1 72 ? -12.541 0.812 8.909 1.00 89.56 72 ASP A O 1
ATOM 538 N N . LEU A 1 73 ? -11.823 -1.297 8.784 1.00 86.62 73 LEU A N 1
ATOM 539 C CA . LEU A 1 73 ? -12.615 -1.661 7.595 1.00 86.62 73 LEU A CA 1
ATOM 540 C C . LEU A 1 73 ? -14.135 -1.683 7.837 1.00 86.62 73 LEU A C 1
ATOM 542 O O . LEU A 1 73 ? -14.908 -1.755 6.886 1.00 86.62 73 LEU A O 1
ATOM 546 N N . VAL A 1 74 ? -14.584 -1.637 9.095 1.00 87.31 74 VAL A N 1
ATOM 547 C CA . VAL A 1 74 ? -16.012 -1.481 9.422 1.00 87.31 74 VAL A CA 1
ATOM 548 C C . VAL A 1 74 ? -16.480 -0.045 9.170 1.00 87.31 74 VAL A C 1
ATOM 550 O O . VAL A 1 74 ? -17.652 0.173 8.864 1.00 87.31 74 VAL A O 1
ATOM 553 N N . GLU A 1 75 ? -15.578 0.926 9.311 1.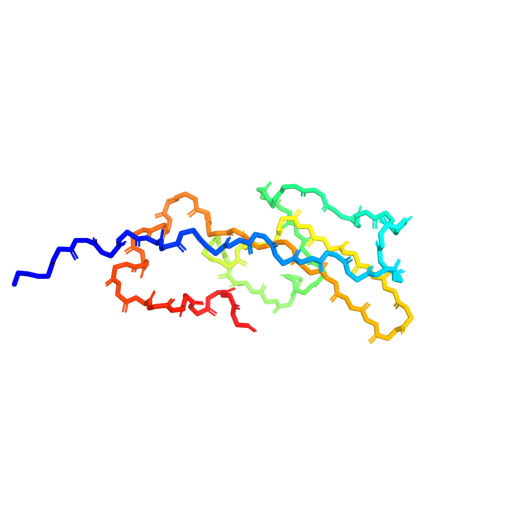00 87.81 75 GLU A N 1
ATOM 554 C CA . GLU A 1 75 ? -15.867 2.356 9.175 1.00 87.81 75 GLU A CA 1
ATOM 555 C C . GLU A 1 75 ? -15.447 2.903 7.805 1.00 87.81 75 GLU A C 1
ATOM 557 O O . GLU A 1 75 ? -16.103 3.799 7.271 1.00 87.81 75 GLU A O 1
ATOM 562 N N . PHE A 1 76 ? -14.388 2.344 7.214 1.00 85.19 76 PHE A N 1
ATOM 563 C CA . PHE A 1 76 ? -13.818 2.816 5.957 1.00 85.19 76 PHE A CA 1
ATOM 564 C C . PHE A 1 76 ? -13.894 1.747 4.864 1.00 85.19 76 PHE A C 1
ATOM 566 O O . PHE A 1 76 ? -13.187 0.743 4.922 1.00 85.19 76 PHE A O 1
ATOM 573 N N . ASP A 1 77 ? -14.659 2.023 3.802 1.00 83.69 77 ASP A N 1
ATOM 574 C CA . ASP A 1 77 ? -14.655 1.200 2.580 1.00 83.69 77 ASP A CA 1
ATOM 575 C C . ASP A 1 77 ? -13.259 1.149 1.927 1.00 83.69 77 ASP A C 1
ATOM 577 O O . ASP A 1 77 ? -12.874 0.151 1.316 1.00 83.69 77 ASP A O 1
ATOM 581 N N . LEU A 1 78 ? -12.486 2.231 2.078 1.00 83.25 78 LEU A N 1
ATOM 582 C CA . LEU A 1 78 ? -11.076 2.319 1.717 1.00 83.25 78 LEU A CA 1
ATOM 583 C C . LEU A 1 78 ? -10.309 2.963 2.871 1.00 83.25 78 LEU A C 1
ATOM 585 O O . LEU A 1 78 ? -10.473 4.150 3.156 1.00 83.25 78 LEU A O 1
ATOM 589 N N . HIS A 1 79 ? -9.476 2.171 3.543 1.00 87.75 79 HIS A N 1
ATOM 590 C CA . HIS A 1 79 ? -8.708 2.637 4.691 1.00 87.75 79 HIS A CA 1
ATOM 591 C C . HIS A 1 79 ? -7.743 3.780 4.296 1.00 87.75 79 HIS A C 1
ATOM 593 O O . HIS A 1 79 ? -7.022 3.629 3.308 1.00 87.75 79 HIS A O 1
ATOM 599 N N . PRO A 1 80 ? -7.637 4.883 5.068 1.00 87.94 80 PRO A N 1
ATOM 600 C CA . PRO A 1 80 ? -6.775 6.023 4.724 1.00 87.94 80 PRO A CA 1
ATOM 601 C C . PRO A 1 80 ? -5.289 5.687 4.565 1.00 87.94 80 PRO A C 1
ATOM 603 O O . PRO A 1 80 ? -4.572 6.383 3.859 1.00 87.94 80 PRO A O 1
ATOM 606 N N . GLY A 1 81 ? -4.817 4.626 5.224 1.00 86.62 81 GLY A N 1
ATOM 607 C CA . GLY A 1 81 ? -3.449 4.127 5.061 1.00 86.62 81 GLY A CA 1
ATOM 608 C C . GLY A 1 81 ? -3.173 3.466 3.704 1.00 86.62 81 GLY A C 1
ATOM 609 O O . GLY A 1 81 ? -2.018 3.186 3.426 1.00 86.62 81 GLY A O 1
ATOM 610 N N . MET A 1 82 ? -4.201 3.210 2.886 1.00 84.94 82 MET A N 1
ATOM 611 C CA . MET A 1 82 ? -4.111 2.544 1.574 1.00 84.94 82 MET A CA 1
ATOM 612 C C . MET A 1 82 ? -4.215 3.529 0.389 1.00 84.94 82 MET A C 1
ATOM 614 O O . MET A 1 82 ? -4.356 3.085 -0.752 1.00 84.94 82 MET A O 1
ATOM 618 N N . LEU A 1 83 ? -4.201 4.841 0.659 1.00 80.19 83 LEU A N 1
ATOM 619 C CA . LEU A 1 83 ? -4.184 5.934 -0.327 1.00 80.19 83 LEU A CA 1
ATOM 620 C C . LEU A 1 83 ? -2.749 6.392 -0.608 1.00 80.19 83 LEU A C 1
ATOM 622 O O . LEU A 1 83 ? -2.462 6.688 -1.789 1.00 80.19 83 LEU A O 1
#

Secondary structure (DSSP, 8-state):
-PPP-----PPPPPPPHHHHTSPPS----TT---GGGGT----GGG--EEEEEE-SS-EEEEE---GGGGGGGGT-SS-GGG-

Foldseek 3Di:
DDDQPDLDDDDDDDDPPQQPPFDWPAAQQPPDDDPVCVPDCPDDQLSFFGTWTDGDVDIDTDGDGPPVCVSCVSVDVDDPSND

pLDDT: mean 78.07, std 12.71, range [40.25, 90.88]

Radius of gyration: 14.78 Å; chains: 1; bounding box: 41×24×33 Å

Sequence (83 aa):
NLAPATARPVAAPEVPAALRDRPVAFGTSAGRRMPQEANLRFGPRWDVLDGLRLGNGEALAELSLPEPFTGDLVEFDLHPGML